Protein AF-A0A956A9Q9-F1 (afdb_monomer_lite)

Foldseek 3Di:
DDPVLLLLLLLLLLQLLPPVLDQDDVSVVLSCLSCVLSVNNVCVVVSSVSNPPDLVVSLVVNVVPDDLLRSLLSSLCSRCVVLDQPPVSVSSSVSSCVSNVHDPVSSVVSNVVSSVD

Radius of gyration: 12.85 Å; chains: 1; bounding box: 35×31×28 Å

Structure (mmCIF, N/CA/C/O backbone):
data_AF-A0A956A9Q9-F1
#
_entry.id   AF-A0A956A9Q9-F1
#
loop_
_atom_site.group_PDB
_atom_site.id
_atom_site.type_symbol
_atom_site.label_atom_id
_atom_site.label_alt_id
_atom_site.label_comp_id
_atom_site.label_asym_id
_atom_site.label_entity_id
_atom_site.label_seq_id
_atom_site.pdbx_PDB_ins_code
_atom_site.Cartn_x
_atom_site.Cartn_y
_atom_site.Cartn_z
_atom_site.occupancy
_atom_site.B_iso_or_equiv
_atom_site.auth_seq_id
_atom_site.auth_comp_id
_atom_site.auth_asym_id
_atom_site.auth_atom_id
_atom_site.pdbx_PDB_model_num
ATOM 1 N N . MET A 1 1 ? -1.049 9.512 -11.585 1.00 79.94 1 MET A N 1
ATOM 2 C CA . MET A 1 1 ? -0.209 9.590 -10.380 1.00 79.94 1 MET A CA 1
ATOM 3 C C . MET A 1 1 ? 1.173 10.155 -10.712 1.00 79.94 1 MET A C 1
ATOM 5 O O . MET A 1 1 ? 1.836 9.648 -11.618 1.00 79.94 1 MET A O 1
ATOM 9 N N . ARG A 1 2 ? 1.573 11.230 -10.027 1.00 88.44 2 ARG A N 1
ATOM 10 C CA . ARG A 1 2 ? 2.895 11.881 -10.047 1.00 88.44 2 ARG A CA 1
ATOM 11 C C . ARG A 1 2 ? 3.925 11.030 -9.296 1.00 88.44 2 ARG A C 1
ATOM 13 O O . ARG A 1 2 ? 3.561 10.174 -8.499 1.00 88.44 2 ARG A O 1
ATOM 20 N N . ASP A 1 3 ? 5.214 11.270 -9.520 1.00 88.25 3 ASP A N 1
ATOM 21 C CA . ASP A 1 3 ? 6.274 10.481 -8.870 1.00 88.25 3 ASP A CA 1
ATOM 22 C C . ASP A 1 3 ? 6.322 10.652 -7.344 1.00 88.25 3 ASP A C 1
ATOM 24 O O . ASP A 1 3 ? 6.634 9.694 -6.643 1.00 88.25 3 ASP A O 1
ATOM 28 N N . GLU A 1 4 ? 5.972 11.831 -6.827 1.00 89.25 4 GLU A N 1
ATOM 29 C CA . GLU A 1 4 ? 5.836 12.083 -5.383 1.00 89.25 4 GLU A CA 1
ATOM 30 C C . GLU A 1 4 ? 4.710 11.233 -4.776 1.00 89.25 4 GLU A C 1
ATOM 32 O O . GLU A 1 4 ? 4.929 10.522 -3.800 1.00 89.25 4 GLU A O 1
ATOM 37 N N . GLU A 1 5 ? 3.541 11.200 -5.421 1.00 89.44 5 GLU A N 1
ATOM 38 C CA . GLU A 1 5 ? 2.395 10.380 -5.000 1.00 89.44 5 GLU A CA 1
ATOM 39 C C . GLU A 1 5 ? 2.730 8.884 -5.018 1.00 89.44 5 GLU A C 1
ATOM 41 O O . GLU A 1 5 ? 2.412 8.168 -4.074 1.00 89.44 5 GLU A O 1
ATOM 46 N N . LYS A 1 6 ? 3.445 8.411 -6.049 1.00 91.44 6 LYS A N 1
ATOM 47 C CA . LYS A 1 6 ? 3.918 7.019 -6.116 1.00 91.44 6 LYS A CA 1
ATOM 48 C C . LYS A 1 6 ? 4.847 6.684 -4.952 1.00 91.44 6 LYS A C 1
ATOM 50 O O . LYS A 1 6 ? 4.758 5.594 -4.394 1.00 91.44 6 LYS A O 1
ATOM 55 N N . VAL A 1 7 ? 5.751 7.600 -4.592 1.00 92.12 7 VAL A N 1
ATOM 56 C CA . VAL A 1 7 ? 6.654 7.421 -3.447 1.00 92.12 7 VAL A CA 1
ATOM 57 C C . VAL A 1 7 ? 5.849 7.317 -2.157 1.00 92.12 7 VAL A C 1
ATOM 59 O O . VAL A 1 7 ? 6.069 6.379 -1.393 1.00 92.12 7 VAL A O 1
ATOM 62 N N . LEU A 1 8 ? 4.904 8.230 -1.931 1.00 91.12 8 LEU A N 1
ATOM 63 C CA . LEU A 1 8 ? 4.055 8.214 -0.742 1.00 91.12 8 LEU A CA 1
ATOM 64 C C . LEU A 1 8 ? 3.219 6.933 -0.663 1.00 91.12 8 LEU A C 1
ATOM 66 O O . LEU A 1 8 ? 3.189 6.297 0.386 1.00 91.12 8 LEU A O 1
ATOM 70 N N . LEU A 1 9 ? 2.624 6.499 -1.775 1.00 90.50 9 LEU A N 1
ATOM 71 C CA . LEU A 1 9 ? 1.871 5.248 -1.840 1.00 90.50 9 LEU A CA 1
ATOM 72 C C . LEU A 1 9 ? 2.754 4.037 -1.518 1.00 90.50 9 LEU A C 1
ATOM 74 O O . LEU A 1 9 ? 2.381 3.202 -0.701 1.00 90.50 9 LEU A O 1
ATOM 78 N N . CYS A 1 10 ? 3.957 3.956 -2.096 1.00 91.88 10 CYS A N 1
ATOM 79 C CA . CYS A 1 10 ? 4.891 2.867 -1.800 1.00 91.88 10 CYS A CA 1
ATOM 80 C C . CYS A 1 10 ? 5.268 2.834 -0.314 1.00 91.88 10 CYS A C 1
ATOM 82 O O . CYS A 1 10 ? 5.315 1.763 0.286 1.00 91.88 10 CYS A O 1
ATOM 84 N N . LYS A 1 11 ? 5.512 4.000 0.296 1.00 91.50 11 LYS A N 1
ATOM 85 C CA . LYS A 1 11 ? 5.774 4.107 1.736 1.00 91.50 11 LYS A CA 1
ATOM 86 C C . LYS A 1 11 ? 4.570 3.664 2.573 1.00 91.50 11 LYS A C 1
ATOM 88 O O . LYS A 1 11 ? 4.761 2.981 3.577 1.00 91.50 11 LYS A O 1
ATOM 93 N N . LEU A 1 12 ? 3.354 4.035 2.163 1.00 89.19 12 LEU A N 1
ATOM 94 C CA . LEU A 1 12 ? 2.119 3.641 2.840 1.00 89.19 12 LEU A CA 1
ATOM 95 C C . LEU A 1 12 ? 1.938 2.123 2.810 1.00 89.19 12 LEU A C 1
ATOM 97 O O . LEU A 1 12 ? 1.717 1.514 3.852 1.00 89.19 12 LEU A O 1
ATOM 101 N N . VAL A 1 13 ? 2.112 1.512 1.637 1.00 88.56 13 VAL A N 1
ATOM 102 C CA . VAL A 1 13 ? 2.039 0.058 1.468 1.00 88.56 13 VAL A CA 1
ATOM 103 C C . VAL A 1 13 ? 3.105 -0.635 2.312 1.00 88.56 13 VAL A C 1
ATOM 105 O O . VAL A 1 13 ? 2.776 -1.529 3.077 1.00 88.56 13 VAL A O 1
ATOM 108 N N . ILE A 1 14 ? 4.363 -0.185 2.262 1.00 89.50 14 ILE A N 1
ATOM 109 C CA . ILE A 1 14 ? 5.448 -0.706 3.114 1.00 89.50 14 ILE A CA 1
ATOM 110 C C . ILE A 1 14 ? 5.051 -0.681 4.593 1.00 89.50 14 ILE A C 1
ATOM 112 O O . ILE A 1 14 ? 5.319 -1.637 5.317 1.00 89.50 14 ILE A O 1
ATOM 116 N N . LYS A 1 15 ? 4.388 0.387 5.040 1.00 87.81 15 LYS A N 1
ATOM 117 C CA . LYS A 1 15 ? 3.944 0.535 6.425 1.00 87.81 15 LYS A CA 1
ATOM 118 C C . LYS A 1 15 ? 2.756 -0.368 6.775 1.00 87.81 15 LYS A C 1
ATOM 120 O O . LYS A 1 15 ? 2.747 -0.931 7.862 1.00 87.81 15 LYS A O 1
ATOM 125 N N . ALA A 1 16 ? 1.796 -0.531 5.865 1.00 83.75 16 ALA A N 1
ATOM 126 C CA . ALA A 1 16 ? 0.665 -1.449 6.029 1.00 83.75 16 ALA A CA 1
ATOM 127 C C . ALA A 1 16 ? 1.115 -2.922 6.041 1.00 83.75 16 ALA A C 1
ATOM 129 O O . ALA A 1 16 ? 0.553 -3.752 6.758 1.00 83.75 16 ALA A O 1
ATOM 130 N N . VAL A 1 17 ? 2.164 -3.236 5.274 1.00 82.69 17 VAL A N 1
ATOM 131 C CA . VAL A 1 17 ? 2.757 -4.572 5.208 1.00 82.69 17 VAL A CA 1
ATOM 132 C C . VAL A 1 17 ? 3.567 -4.888 6.459 1.00 82.69 17 VAL A C 1
ATOM 134 O O . VAL A 1 17 ? 3.407 -5.961 7.032 1.00 82.69 17 VAL A O 1
ATOM 137 N N . ALA A 1 18 ? 4.389 -3.949 6.919 1.00 83.25 18 ALA A N 1
ATOM 138 C CA . ALA A 1 18 ? 5.289 -4.140 8.048 1.00 83.25 18 ALA A CA 1
ATOM 139 C C . ALA A 1 18 ? 4.589 -3.996 9.411 1.00 83.25 18 ALA A C 1
ATOM 141 O O . ALA A 1 18 ? 4.953 -3.132 10.216 1.00 83.25 18 ALA A O 1
ATOM 142 N N . ALA A 1 19 ? 3.602 -4.850 9.691 1.00 67.06 19 ALA A N 1
ATOM 143 C CA . ALA A 1 19 ? 2.841 -4.826 10.944 1.00 67.06 19 ALA A CA 1
ATOM 144 C C . ALA A 1 19 ? 3.748 -4.902 12.194 1.00 67.06 19 ALA A C 1
ATOM 146 O O . ALA A 1 19 ? 3.469 -4.256 13.204 1.00 67.06 19 ALA A O 1
ATOM 147 N N . ASP A 1 20 ? 4.878 -5.610 12.087 1.00 70.00 20 ASP A N 1
ATOM 148 C CA . ASP A 1 20 ? 5.868 -5.788 13.156 1.00 70.00 20 ASP A CA 1
ATOM 149 C C . ASP A 1 20 ? 7.132 -4.918 12.982 1.00 70.00 20 ASP A C 1
ATOM 151 O O . ASP A 1 20 ? 8.151 -5.167 13.621 1.00 70.00 20 ASP A O 1
ATOM 155 N N . HIS A 1 21 ? 7.084 -3.872 12.146 1.00 70.31 21 HIS A N 1
ATOM 156 C CA . HIS A 1 21 ? 8.232 -3.017 11.770 1.00 70.31 21 HIS A CA 1
ATOM 157 C C . HIS A 1 21 ? 9.367 -3.747 11.030 1.00 70.31 21 HIS A C 1
ATOM 159 O O . HIS A 1 21 ? 10.423 -3.166 10.763 1.00 70.31 21 HIS A O 1
ATOM 165 N N . GLU A 1 22 ? 9.142 -4.999 10.651 1.00 75.94 22 GLU A N 1
ATOM 166 C CA . GLU A 1 22 ? 10.023 -5.791 9.807 1.00 75.94 22 GLU A CA 1
ATOM 167 C C . GLU A 1 22 ? 9.253 -6.258 8.572 1.00 75.94 22 GLU A C 1
ATOM 169 O O . GLU A 1 22 ? 8.043 -6.447 8.627 1.00 75.94 22 GLU A O 1
ATOM 174 N N . ILE A 1 23 ? 9.967 -6.405 7.455 1.00 80.00 23 ILE A N 1
ATOM 175 C CA . ILE A 1 23 ? 9.436 -6.947 6.200 1.00 80.00 23 ILE A CA 1
ATOM 176 C C . ILE A 1 23 ? 10.206 -8.223 5.912 1.00 80.00 23 ILE A C 1
ATOM 178 O O . ILE A 1 23 ? 11.427 -8.174 5.716 1.00 80.00 23 ILE A O 1
ATOM 182 N N . GLN A 1 24 ? 9.515 -9.361 5.890 1.00 80.44 24 GLN A N 1
ATOM 183 C CA . GLN A 1 24 ? 10.152 -10.659 5.684 1.00 80.44 24 GLN A CA 1
ATOM 184 C C . GLN A 1 24 ? 9.380 -11.559 4.718 1.00 80.44 24 GLN A C 1
ATOM 186 O O . GLN A 1 24 ? 8.158 -11.527 4.624 1.00 80.44 24 GLN A O 1
ATOM 191 N N . GLY A 1 25 ? 10.121 -12.420 4.014 1.00 82.06 25 GLY A N 1
ATOM 192 C CA . GLY A 1 25 ? 9.543 -13.432 3.132 1.00 82.06 25 GLY A CA 1
ATOM 193 C C . GLY A 1 25 ? 8.577 -12.830 2.111 1.00 82.06 25 GLY A C 1
ATOM 194 O O . GLY A 1 25 ? 8.957 -11.984 1.311 1.00 82.06 25 GLY A O 1
ATOM 195 N N . GLU A 1 26 ? 7.324 -13.261 2.173 1.00 77.00 26 GLU A N 1
ATOM 196 C CA . GLU A 1 26 ? 6.270 -12.914 1.214 1.00 77.00 26 GLU A CA 1
ATOM 197 C C . GLU A 1 26 ? 5.861 -11.428 1.268 1.00 77.00 26 GLU A C 1
ATOM 199 O O . GLU A 1 26 ? 5.430 -10.867 0.264 1.00 77.00 26 GLU A O 1
ATOM 204 N N . GLU A 1 27 ? 6.059 -10.758 2.407 1.00 82.19 27 GLU A N 1
ATOM 205 C CA . GLU A 1 27 ? 5.876 -9.307 2.543 1.00 82.19 27 GLU A CA 1
ATOM 206 C C . GLU A 1 27 ? 6.866 -8.537 1.664 1.00 82.19 27 GLU A C 1
ATOM 208 O O . GLU A 1 27 ? 6.523 -7.524 1.052 1.00 82.19 27 GLU A O 1
ATOM 213 N N . ALA A 1 28 ? 8.102 -9.040 1.575 1.00 86.81 28 ALA A N 1
ATOM 214 C CA . ALA A 1 28 ? 9.134 -8.449 0.737 1.00 86.81 28 ALA A CA 1
ATOM 215 C C . ALA A 1 28 ? 8.783 -8.599 -0.745 1.00 86.81 28 ALA A C 1
ATOM 217 O O . ALA A 1 28 ? 8.941 -7.641 -1.496 1.00 86.81 28 ALA A O 1
ATOM 218 N N . ASP A 1 29 ? 8.257 -9.763 -1.139 1.00 85.12 29 ASP A N 1
ATOM 219 C CA . ASP A 1 29 ? 7.825 -10.015 -2.514 1.00 85.12 29 ASP A CA 1
ATOM 220 C C . ASP A 1 29 ? 6.708 -9.054 -2.928 1.00 85.12 29 ASP A C 1
ATOM 222 O O . ASP A 1 29 ? 6.717 -8.533 -4.042 1.00 85.12 29 ASP A O 1
ATOM 226 N N . LEU A 1 30 ? 5.757 -8.784 -2.034 1.00 83.19 30 LEU A N 1
ATOM 227 C CA . LEU A 1 30 ? 4.652 -7.879 -2.325 1.00 83.19 30 LEU A CA 1
ATOM 228 C C . LEU A 1 30 ? 5.107 -6.423 -2.420 1.00 83.19 30 LEU A C 1
ATOM 230 O O . LEU A 1 30 ? 4.736 -5.724 -3.364 1.00 83.19 30 LEU A O 1
ATOM 234 N N . VAL A 1 31 ? 5.973 -5.983 -1.504 1.00 88.81 31 VAL A N 1
ATOM 235 C CA . VAL A 1 31 ? 6.629 -4.675 -1.618 1.00 88.81 31 VAL A CA 1
ATOM 236 C C . VAL A 1 31 ? 7.383 -4.580 -2.943 1.00 88.81 31 VAL A C 1
ATOM 238 O O . VAL A 1 31 ? 7.248 -3.586 -3.650 1.00 88.81 31 VAL A O 1
ATOM 241 N N . ASP A 1 32 ? 8.115 -5.621 -3.335 1.00 89.56 32 ASP A N 1
ATOM 242 C CA . ASP A 1 32 ? 8.871 -5.632 -4.586 1.00 89.56 32 ASP A CA 1
ATOM 243 C C . ASP A 1 32 ? 7.970 -5.545 -5.823 1.00 89.56 32 ASP A C 1
ATOM 245 O O . ASP A 1 32 ? 8.302 -4.814 -6.760 1.00 89.56 32 ASP A O 1
ATOM 249 N N . ARG A 1 33 ? 6.797 -6.189 -5.816 1.00 87.25 33 ARG A N 1
ATOM 250 C CA . ARG A 1 33 ? 5.793 -6.039 -6.885 1.00 87.25 33 ARG A CA 1
ATOM 251 C C . ARG A 1 33 ? 5.263 -4.614 -6.980 1.00 87.25 33 ARG A C 1
ATOM 253 O O . ARG A 1 33 ? 5.239 -4.053 -8.074 1.00 87.25 33 ARG A O 1
ATOM 260 N N . VAL A 1 34 ? 4.912 -4.003 -5.851 1.00 89.31 34 VAL A N 1
ATOM 261 C CA . VAL A 1 34 ? 4.386 -2.630 -5.810 1.00 89.31 34 VAL A CA 1
ATOM 262 C C . VAL A 1 34 ? 5.441 -1.628 -6.275 1.00 89.31 34 VAL A C 1
ATOM 264 O O . VAL A 1 34 ? 5.172 -0.765 -7.113 1.00 89.31 34 VAL A O 1
ATOM 267 N N . LEU A 1 35 ? 6.680 -1.778 -5.802 1.00 91.94 35 LEU A N 1
ATOM 268 C CA . LEU A 1 35 ? 7.800 -0.956 -6.249 1.00 91.94 35 LEU A CA 1
ATOM 269 C C . LEU A 1 35 ? 8.067 -1.132 -7.745 1.00 91.94 35 LEU A C 1
ATOM 271 O O . LEU A 1 35 ? 8.324 -0.146 -8.434 1.00 91.94 35 LEU A O 1
ATOM 275 N N . LEU A 1 36 ? 8.001 -2.358 -8.265 1.00 91.50 36 LEU A N 1
ATOM 276 C CA . LEU A 1 36 ? 8.175 -2.624 -9.690 1.00 91.50 36 LEU A CA 1
ATOM 277 C C . LEU A 1 36 ? 7.058 -1.981 -10.521 1.00 91.50 36 LEU A C 1
ATOM 279 O O . LEU A 1 36 ? 7.361 -1.313 -11.510 1.00 91.50 36 LEU A O 1
ATOM 283 N N . HIS A 1 37 ? 5.800 -2.120 -10.094 1.00 90.25 37 HIS A N 1
ATOM 284 C CA . HIS A 1 37 ? 4.628 -1.546 -10.760 1.00 90.25 37 HIS A CA 1
ATOM 285 C C . HIS A 1 37 ? 4.764 -0.026 -10.938 1.00 90.25 37 HIS A C 1
ATOM 287 O O . HIS A 1 37 ? 4.504 0.509 -12.016 1.00 90.25 37 HIS A O 1
ATOM 293 N N . TYR A 1 38 ? 5.256 0.675 -9.913 1.00 90.56 38 TYR A N 1
ATOM 294 C CA . TYR A 1 38 ? 5.443 2.127 -9.960 1.00 90.56 38 TYR A CA 1
ATOM 295 C C . TYR A 1 38 ? 6.805 2.594 -10.491 1.00 90.56 38 TYR A C 1
ATOM 297 O O . TYR A 1 38 ? 7.049 3.804 -10.545 1.00 90.56 38 TYR A O 1
ATOM 305 N N . GLY A 1 39 ? 7.692 1.680 -10.898 1.00 92.12 39 GLY A N 1
ATOM 306 C CA . GLY A 1 39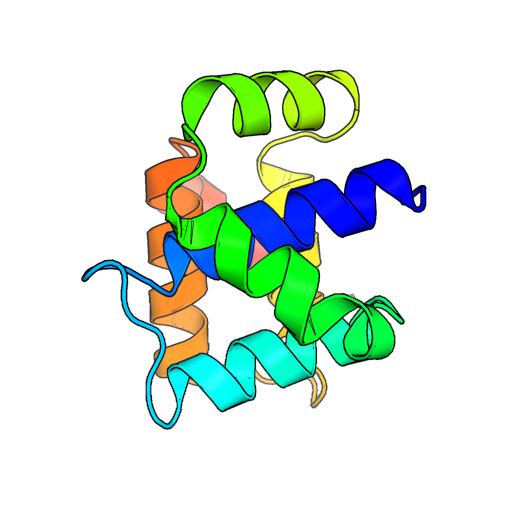 ? 9.040 2.020 -11.365 1.00 92.12 39 GLY A CA 1
ATOM 307 C C . GLY A 1 39 ? 9.961 2.549 -10.256 1.00 92.12 39 GLY A C 1
ATOM 308 O O . GLY A 1 39 ? 10.864 3.337 -10.521 1.00 92.12 39 GLY A O 1
ATOM 309 N N . MET A 1 40 ? 9.727 2.132 -9.011 1.00 93.75 40 MET A N 1
ATOM 310 C CA . MET A 1 40 ? 10.444 2.547 -7.799 1.00 93.75 40 MET A CA 1
ATOM 311 C C . MET A 1 40 ? 11.401 1.474 -7.258 1.00 93.75 40 MET A C 1
ATOM 313 O O . MET A 1 40 ? 11.953 1.639 -6.170 1.00 93.75 40 MET A O 1
ATOM 317 N N . ALA A 1 41 ? 11.645 0.394 -8.008 1.00 92.06 41 ALA A N 1
ATOM 318 C CA . ALA A 1 41 ? 12.540 -0.695 -7.603 1.00 92.06 41 ALA A CA 1
ATOM 319 C C . ALA A 1 41 ? 13.955 -0.205 -7.226 1.00 92.06 41 ALA A C 1
ATOM 321 O O . ALA A 1 41 ? 14.521 -0.648 -6.227 1.00 92.06 41 ALA A O 1
ATOM 322 N N . ASP A 1 42 ? 14.492 0.788 -7.943 1.00 92.94 42 ASP A N 1
ATOM 323 C CA . ASP A 1 42 ? 15.811 1.374 -7.651 1.00 92.94 42 ASP A CA 1
ATOM 324 C C . ASP A 1 42 ? 15.861 2.109 -6.298 1.00 92.94 42 ASP A C 1
ATOM 326 O O . ASP A 1 42 ? 16.929 2.277 -5.708 1.00 92.94 42 ASP A O 1
ATOM 330 N N . LYS A 1 43 ? 14.701 2.525 -5.773 1.00 91.62 43 LYS A N 1
ATOM 331 C CA . LYS A 1 43 ? 14.560 3.217 -4.483 1.00 91.62 43 LYS A CA 1
ATOM 332 C C . LYS A 1 43 ? 14.227 2.278 -3.327 1.00 91.62 43 LYS A C 1
ATOM 334 O O . LYS A 1 43 ? 14.031 2.745 -2.208 1.00 91.62 43 LYS A O 1
ATOM 339 N N . ARG A 1 44 ? 14.199 0.960 -3.547 1.00 91.75 44 ARG A N 1
ATOM 340 C CA . ARG A 1 44 ? 13.790 -0.038 -2.544 1.00 91.75 44 ARG A CA 1
ATOM 341 C C . ARG A 1 44 ? 14.430 0.172 -1.173 1.00 91.75 44 ARG A C 1
ATOM 343 O O . ARG A 1 44 ? 13.730 0.261 -0.174 1.00 91.75 44 ARG A O 1
ATOM 350 N N . LEU A 1 45 ? 15.760 0.280 -1.108 1.00 89.06 45 LEU A N 1
ATOM 351 C CA . LEU A 1 45 ? 16.478 0.434 0.167 1.00 89.06 45 LEU A CA 1
ATOM 352 C C . LEU A 1 45 ? 16.183 1.760 0.877 1.00 89.06 45 LEU A C 1
ATOM 354 O O . LEU A 1 45 ? 16.330 1.845 2.095 1.00 89.06 45 LEU A O 1
ATOM 358 N N . GLU A 1 46 ? 15.835 2.804 0.129 1.00 90.88 46 GLU A N 1
ATOM 359 C CA . GLU A 1 46 ? 15.426 4.090 0.688 1.00 90.88 46 GLU A CA 1
ATOM 360 C C . GLU A 1 46 ? 14.005 3.997 1.245 1.00 90.88 46 GLU A C 1
ATOM 362 O O . GLU A 1 46 ? 13.772 4.379 2.388 1.00 90.88 46 GLU A O 1
ATOM 367 N N . LEU A 1 47 ? 13.086 3.411 0.477 1.00 90.38 47 LEU A N 1
ATOM 368 C CA . LEU A 1 47 ? 11.683 3.269 0.851 1.00 90.38 47 LEU A CA 1
ATOM 369 C C . LEU A 1 47 ? 11.493 2.300 2.021 1.00 90.38 47 LEU A C 1
ATOM 371 O O . LEU A 1 47 ? 10.727 2.592 2.923 1.00 90.38 47 LEU A O 1
ATOM 375 N N . LEU A 1 48 ? 12.258 1.211 2.112 1.00 88.56 48 LEU A N 1
ATOM 376 C CA . LEU A 1 48 ? 12.184 0.310 3.271 1.00 88.56 48 LEU A CA 1
ATOM 377 C C . LEU A 1 48 ? 12.561 0.991 4.597 1.00 88.56 48 LEU A C 1
ATOM 379 O O . LEU A 1 48 ? 12.121 0.559 5.659 1.00 88.56 48 LEU A O 1
ATOM 383 N N . LYS A 1 49 ? 13.344 2.077 4.567 1.00 87.06 49 LYS A N 1
ATOM 384 C CA . LYS A 1 49 ? 13.650 2.845 5.786 1.00 87.06 49 LYS A CA 1
ATOM 385 C C . LYS A 1 49 ? 12.444 3.630 6.295 1.00 87.06 49 LYS A C 1
ATOM 387 O O . LYS A 1 49 ? 12.422 3.955 7.480 1.00 87.06 49 LYS A O 1
ATOM 392 N N . SER A 1 50 ? 11.449 3.891 5.443 1.00 84.88 50 SER A N 1
ATOM 393 C CA . SER A 1 50 ? 10.231 4.606 5.827 1.00 84.88 50 SER A CA 1
ATOM 394 C C . SER A 1 50 ? 9.283 3.771 6.677 1.00 84.88 50 SER A C 1
ATOM 396 O O . SER A 1 50 ? 8.243 4.274 7.084 1.00 84.88 50 SER A O 1
ATOM 398 N N . VAL A 1 51 ? 9.605 2.506 6.963 1.00 83.50 51 VAL A N 1
ATOM 399 C CA . VAL A 1 51 ? 8.775 1.648 7.820 1.00 83.50 51 VAL A CA 1
ATOM 400 C C . VAL A 1 51 ? 8.490 2.302 9.182 1.00 83.50 51 VAL A C 1
ATOM 402 O O . VAL A 1 51 ? 7.392 2.194 9.733 1.00 83.50 51 VAL A O 1
ATOM 405 N N . ASN A 1 52 ? 9.461 3.082 9.670 1.00 81.62 52 ASN A N 1
ATOM 406 C CA . ASN A 1 52 ? 9.399 3.821 10.928 1.00 81.62 52 ASN A CA 1
ATOM 407 C C . ASN A 1 52 ? 8.906 5.272 10.772 1.00 81.62 52 ASN A C 1
ATOM 409 O O . ASN A 1 52 ? 8.801 5.971 11.779 1.00 81.62 52 ASN A O 1
ATOM 413 N N . ASP A 1 53 ? 8.617 5.741 9.552 1.00 84.75 53 ASP A N 1
ATOM 414 C CA . ASP A 1 53 ? 8.065 7.084 9.342 1.00 84.75 53 ASP A CA 1
ATOM 415 C C . ASP A 1 53 ? 6.685 7.174 10.032 1.00 84.75 53 ASP A C 1
ATOM 417 O O . ASP A 1 53 ? 5.943 6.181 10.062 1.00 84.75 53 ASP A O 1
ATOM 421 N N . PRO A 1 54 ? 6.318 8.330 10.614 1.00 84.25 54 PRO A N 1
ATOM 422 C CA . PRO A 1 54 ? 4.989 8.529 11.184 1.00 84.25 54 PRO A CA 1
ATOM 423 C C . PRO A 1 54 ? 3.916 8.413 10.092 1.00 84.25 54 PRO A C 1
ATOM 425 O O . PRO A 1 54 ? 4.102 8.894 8.974 1.00 84.25 54 PRO A O 1
ATOM 428 N N . LEU A 1 55 ? 2.796 7.765 10.421 1.00 84.25 55 LEU A N 1
ATOM 429 C CA . LEU A 1 55 ? 1.730 7.466 9.463 1.00 84.25 55 LEU A CA 1
ATOM 430 C C . LEU A 1 55 ? 0.907 8.715 9.123 1.00 84.25 55 LEU A C 1
ATOM 432 O O . LEU A 1 55 ? 0.588 8.958 7.964 1.00 84.25 55 LEU A O 1
ATOM 436 N N . GLU A 1 56 ? 0.586 9.525 10.127 1.00 85.88 56 GLU A N 1
ATOM 437 C CA . GLU A 1 56 ? -0.337 10.651 10.007 1.00 85.88 56 GLU A CA 1
ATOM 438 C C . GLU A 1 56 ? 0.145 11.723 9.017 1.00 85.88 56 GLU A C 1
ATOM 440 O O . GLU A 1 56 ? -0.660 12.158 8.194 1.00 85.88 56 GLU A O 1
ATOM 445 N N . PRO A 1 57 ? 1.432 12.136 9.009 1.00 88.00 57 PRO A N 1
ATOM 446 C CA . PRO A 1 57 ? 1.927 13.082 8.009 1.00 88.00 57 PRO A CA 1
ATOM 447 C C . PRO A 1 57 ? 1.883 12.515 6.590 1.00 88.00 57 PRO A C 1
ATOM 449 O O . PRO A 1 57 ? 1.626 13.251 5.645 1.00 88.00 57 PRO A O 1
ATOM 452 N N . LEU A 1 58 ? 2.105 11.207 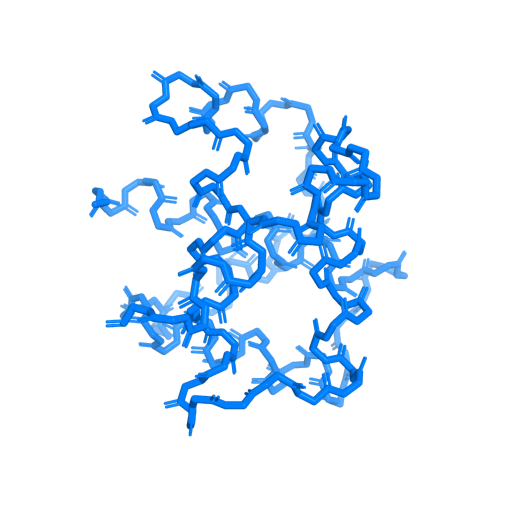6.449 1.00 86.31 58 LEU A N 1
ATOM 453 C CA . LEU A 1 58 ? 2.111 10.538 5.157 1.00 86.31 58 LEU A CA 1
ATOM 454 C C . LEU A 1 58 ? 0.707 10.472 4.548 1.00 86.31 58 LEU A C 1
ATOM 456 O O . LEU A 1 58 ? 0.529 10.763 3.367 1.00 86.31 58 LEU A O 1
ATOM 460 N N . LEU A 1 59 ? -0.290 10.140 5.372 1.00 85.62 59 LEU A N 1
ATOM 461 C CA . LEU A 1 59 ? -1.696 10.168 4.975 1.00 85.62 59 LEU A CA 1
ATOM 462 C C . LEU A 1 59 ? -2.164 11.583 4.650 1.00 85.62 59 LEU A C 1
ATOM 464 O O . LEU A 1 59 ? -2.867 11.768 3.664 1.00 85.62 59 LEU A O 1
ATOM 468 N N . ALA A 1 60 ? -1.754 12.577 5.442 1.00 87.44 60 ALA A N 1
ATOM 469 C CA . ALA A 1 60 ? -2.104 13.967 5.180 1.00 87.44 60 ALA A CA 1
ATOM 470 C C . ALA A 1 60 ? -1.591 14.432 3.808 1.00 87.44 60 ALA A C 1
ATOM 472 O O . ALA A 1 60 ? -2.350 15.039 3.062 1.00 87.44 60 ALA A O 1
ATOM 473 N N . GLU A 1 61 ? -0.346 14.100 3.454 1.00 89.62 61 GLU A N 1
ATOM 474 C CA . GLU A 1 61 ? 0.255 14.474 2.167 1.00 89.62 61 GLU A CA 1
ATOM 475 C C . GLU A 1 61 ? -0.418 13.763 0.980 1.00 89.62 61 GLU A C 1
ATOM 477 O O . GLU A 1 61 ? -0.705 14.381 -0.045 1.00 89.62 61 GLU A O 1
ATOM 482 N N . LEU A 1 62 ? -0.743 12.473 1.123 1.00 87.00 62 LEU A N 1
ATOM 483 C CA . LEU A 1 62 ? -1.510 11.733 0.115 1.00 87.00 62 LEU A CA 1
ATOM 484 C C . LEU A 1 62 ? -2.921 12.304 -0.065 1.00 87.00 62 LEU A C 1
ATOM 486 O O . LEU A 1 62 ? -3.346 12.516 -1.202 1.00 87.00 62 LEU A O 1
ATOM 490 N N . ALA A 1 63 ? -3.606 12.626 1.034 1.00 86.06 63 ALA A N 1
ATOM 491 C CA . ALA A 1 63 ? -4.969 13.155 1.037 1.00 86.06 63 ALA A CA 1
ATOM 492 C C . ALA A 1 63 ? -5.106 14.529 0.355 1.00 86.06 63 ALA A C 1
ATOM 494 O O . ALA A 1 63 ? -6.208 14.917 -0.030 1.00 86.06 63 ALA A O 1
ATOM 495 N N . GLU A 1 64 ? -4.009 15.271 0.154 1.00 89.19 64 GLU A N 1
ATOM 496 C CA . GLU A 1 64 ? -4.027 16.510 -0.639 1.00 89.19 64 GLU A CA 1
ATOM 497 C C . GLU A 1 64 ? -4.289 16.261 -2.131 1.00 89.19 64 GLU A C 1
ATOM 499 O O . GLU A 1 64 ? -4.664 17.185 -2.859 1.00 89.19 64 GLU A O 1
ATOM 504 N N . SER A 1 65 ? -4.063 15.035 -2.609 1.00 87.62 65 SER A N 1
ATOM 505 C CA . SER A 1 65 ? -4.061 14.723 -4.041 1.00 87.62 65 SER A CA 1
ATOM 506 C C . SER A 1 65 ? -4.776 13.438 -4.433 1.00 87.62 65 SER A C 1
ATOM 508 O O . SER A 1 65 ? -5.091 13.281 -5.611 1.00 87.62 65 SER A O 1
ATOM 510 N N . GLN A 1 66 ? -5.027 12.534 -3.490 1.00 89.19 66 GLN A N 1
ATOM 511 C CA . GLN A 1 66 ? -5.677 11.248 -3.709 1.00 89.19 66 GLN A CA 1
ATOM 512 C C . GLN A 1 66 ? -6.739 11.026 -2.631 1.00 89.19 66 GLN A C 1
ATOM 514 O O . GLN A 1 66 ? -6.507 11.279 -1.449 1.00 89.19 66 GLN A O 1
ATOM 519 N N . SER A 1 67 ? -7.902 10.544 -3.046 1.00 90.94 67 SER A N 1
ATOM 520 C CA . SER A 1 67 ? -8.933 10.031 -2.145 1.00 90.94 67 SER A CA 1
ATOM 521 C C . SER A 1 67 ? -8.519 8.678 -1.540 1.00 90.94 67 SER A C 1
ATOM 523 O O . SER A 1 67 ? -7.714 7.960 -2.143 1.00 90.94 67 SER A O 1
ATOM 525 N N . PRO A 1 68 ? -9.045 8.298 -0.360 1.00 89.75 68 PRO A N 1
ATOM 526 C CA . PRO A 1 68 ? -8.852 6.962 0.208 1.00 89.75 68 PRO A CA 1
ATOM 527 C C . PRO A 1 68 ? -9.151 5.831 -0.789 1.00 89.75 68 PRO A C 1
ATOM 529 O O . PRO A 1 68 ? -8.385 4.872 -0.888 1.00 89.75 68 PRO A O 1
ATOM 532 N N . GLU A 1 69 ? -10.214 5.976 -1.579 1.00 92.06 69 GLU A N 1
ATOM 533 C CA . GLU A 1 69 ? -10.620 5.032 -2.620 1.00 92.06 69 GLU A CA 1
ATOM 534 C C . GLU A 1 69 ? -9.558 4.905 -3.717 1.00 92.06 69 GLU A C 1
ATOM 536 O O . GLU A 1 69 ? -9.180 3.794 -4.090 1.00 92.06 69 GLU A O 1
ATOM 541 N N . GLU A 1 70 ? -9.009 6.026 -4.194 1.00 91.12 70 GLU A N 1
ATOM 542 C CA . GLU A 1 70 ? -7.924 6.021 -5.184 1.00 91.12 70 GLU A CA 1
ATOM 543 C C . GLU A 1 70 ? -6.651 5.359 -4.643 1.00 91.12 70 GLU A C 1
ATOM 545 O O . GLU A 1 70 ? -5.957 4.669 -5.389 1.00 91.12 70 GLU A O 1
ATOM 550 N N . ILE A 1 71 ? -6.351 5.529 -3.353 1.00 90.19 71 ILE A N 1
ATOM 551 C CA . ILE A 1 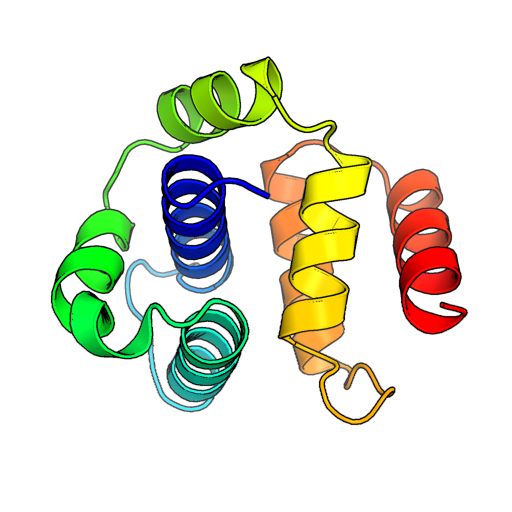71 ? -5.186 4.917 -2.700 1.00 90.19 71 ILE A CA 1
ATOM 552 C C . ILE A 1 71 ? -5.325 3.392 -2.664 1.00 90.19 71 ILE A C 1
ATOM 554 O O . ILE A 1 71 ? -4.395 2.684 -3.062 1.00 90.19 71 ILE A O 1
ATOM 558 N N . VAL A 1 72 ? -6.476 2.882 -2.218 1.00 91.19 72 VAL A N 1
ATOM 559 C CA . VAL A 1 72 ? -6.733 1.434 -2.146 1.00 91.19 72 VAL A CA 1
ATOM 560 C C . VAL A 1 72 ? -6.802 0.825 -3.538 1.00 91.19 72 VAL A C 1
ATOM 562 O O . VAL A 1 72 ? -6.155 -0.192 -3.775 1.00 91.19 72 VAL A O 1
ATOM 565 N N . ALA A 1 73 ? -7.499 1.462 -4.481 1.00 91.06 73 ALA A N 1
ATOM 566 C CA . ALA A 1 73 ? -7.563 0.995 -5.864 1.00 91.06 73 ALA A CA 1
ATOM 567 C C . ALA A 1 73 ? -6.169 0.929 -6.503 1.00 91.06 73 ALA A C 1
ATOM 569 O O . ALA A 1 73 ? -5.819 -0.055 -7.155 1.00 91.06 73 ALA A O 1
ATOM 570 N N . ALA A 1 74 ? -5.337 1.951 -6.287 1.00 89.69 74 ALA A N 1
ATOM 571 C CA . ALA A 1 74 ? -3.972 1.975 -6.793 1.00 89.69 74 ALA A CA 1
ATOM 572 C C . ALA A 1 74 ? -3.131 0.833 -6.199 1.00 89.69 74 ALA A C 1
ATOM 574 O O . ALA A 1 74 ? -2.447 0.125 -6.940 1.00 89.69 74 ALA A O 1
ATOM 575 N N . ALA A 1 75 ? -3.225 0.602 -4.887 1.00 88.62 75 ALA A N 1
ATOM 576 C CA . ALA A 1 75 ? -2.552 -0.518 -4.239 1.00 88.62 75 ALA A CA 1
ATOM 577 C C . ALA A 1 75 ? -3.049 -1.875 -4.766 1.00 88.62 75 ALA A C 1
ATOM 579 O O . ALA A 1 75 ? -2.224 -2.742 -5.048 1.00 88.62 75 ALA A O 1
ATOM 580 N N . ALA A 1 76 ? -4.360 -2.038 -4.965 1.00 89.50 76 ALA A N 1
ATOM 581 C CA . ALA A 1 76 ? -4.974 -3.252 -5.500 1.00 89.50 76 ALA A CA 1
ATOM 582 C C . ALA A 1 76 ? -4.448 -3.582 -6.905 1.00 89.50 76 ALA A C 1
ATOM 584 O O . ALA A 1 76 ? -3.997 -4.699 -7.149 1.00 89.50 76 ALA A O 1
ATOM 585 N N . LEU A 1 77 ? -4.394 -2.588 -7.796 1.00 87.88 77 LEU A N 1
ATOM 586 C CA . LEU A 1 77 ? -3.815 -2.728 -9.138 1.00 87.88 77 LEU A CA 1
ATOM 587 C C . LEU A 1 77 ? -2.313 -3.050 -9.112 1.00 87.88 77 LEU A C 1
ATOM 589 O O . LEU A 1 77 ? -1.795 -3.712 -10.014 1.00 87.88 77 LEU A O 1
ATOM 593 N N . ALA A 1 78 ? -1.595 -2.570 -8.095 1.00 85.44 78 ALA A N 1
ATOM 594 C CA . ALA A 1 78 ? -0.166 -2.813 -7.949 1.00 85.44 78 ALA A CA 1
ATOM 595 C C . ALA A 1 78 ? 0.157 -4.222 -7.428 1.00 85.44 78 ALA A C 1
ATOM 597 O O . ALA A 1 78 ? 1.223 -4.749 -7.750 1.00 85.44 78 ALA A O 1
ATOM 598 N N . VAL A 1 79 ? -0.733 -4.831 -6.636 1.00 83.50 79 VAL A N 1
ATOM 599 C CA . VAL A 1 79 ? -0.543 -6.193 -6.110 1.00 83.50 79 VAL A CA 1
ATOM 600 C C . VAL A 1 79 ? -1.163 -7.263 -7.011 1.00 83.50 79 VAL A C 1
ATOM 602 O O . VAL A 1 79 ? -0.518 -8.286 -7.233 1.00 83.50 79 VAL A O 1
ATOM 605 N N . GLY A 1 80 ? -2.325 -6.994 -7.615 1.00 79.25 80 GLY A N 1
ATOM 606 C CA . GLY A 1 80 ? -3.051 -7.903 -8.512 1.00 79.25 80 GLY A CA 1
ATOM 607 C C . GLY A 1 80 ? -2.594 -7.837 -9.972 1.00 79.25 80 GLY A C 1
ATOM 608 O O . GLY A 1 80 ? -3.410 -7.708 -10.881 1.00 79.25 80 GLY A O 1
ATOM 609 N N . ILE A 1 81 ? -1.279 -7.868 -10.220 1.00 68.19 81 ILE A N 1
ATOM 610 C CA . ILE A 1 81 ? -0.677 -7.677 -11.560 1.00 68.19 81 ILE A CA 1
ATOM 611 C C . ILE A 1 81 ? -1.153 -8.729 -12.587 1.00 68.19 81 ILE A C 1
ATOM 613 O O . ILE A 1 81 ? -1.114 -8.472 -13.792 1.00 68.19 81 ILE A O 1
ATOM 617 N N . ASP A 1 82 ? -1.601 -9.903 -12.143 1.00 67.56 82 ASP A N 1
ATOM 618 C CA . ASP A 1 82 ? -2.166 -10.969 -12.981 1.00 67.56 82 ASP A CA 1
ATOM 619 C C . ASP A 1 82 ? -3.700 -10.915 -13.111 1.00 67.56 82 ASP A C 1
ATOM 621 O O . ASP A 1 82 ? -4.290 -11.788 -13.749 1.00 67.56 82 ASP A O 1
ATOM 625 N N . GLY A 1 83 ? -4.336 -9.863 -12.588 1.00 67.56 83 GLY 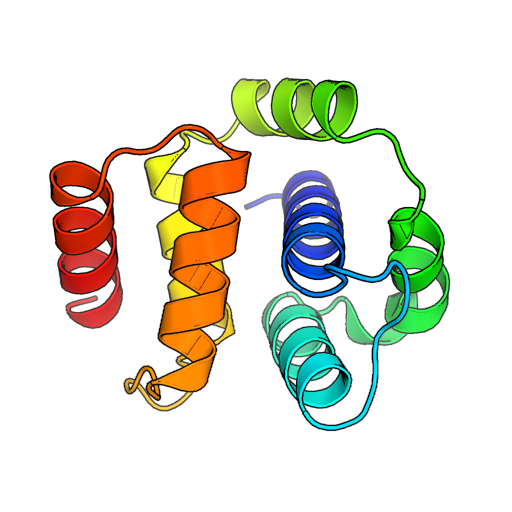A N 1
ATOM 626 C CA . GLY A 1 83 ? -5.788 -9.695 -12.587 1.00 67.56 83 GLY A CA 1
ATOM 627 C C . GLY A 1 83 ? -6.496 -10.496 -11.496 1.00 67.56 83 GLY A C 1
ATOM 628 O O . GLY A 1 83 ? -7.725 -10.513 -11.464 1.00 67.56 83 GLY A O 1
ATOM 629 N N . GLU A 1 84 ? -5.746 -11.145 -10.603 1.00 78.12 84 GLU A N 1
ATOM 630 C CA . GLU A 1 84 ? -6.275 -11.827 -9.430 1.00 78.12 84 GLU A CA 1
ATOM 631 C C . GLU A 1 84 ? -5.662 -11.214 -8.163 1.00 78.12 84 GLU A C 1
ATOM 633 O O . GLU A 1 84 ? -4.513 -10.786 -8.145 1.00 78.12 84 GLU A O 1
ATOM 638 N N . ILE A 1 85 ? -6.452 -11.139 -7.092 1.00 82.25 85 ILE A N 1
ATOM 639 C CA . ILE A 1 85 ? -5.965 -10.796 -5.753 1.00 82.25 85 ILE A CA 1
ATOM 640 C C . ILE A 1 85 ? -6.061 -12.076 -4.934 1.00 82.25 85 ILE A C 1
ATOM 642 O O . ILE A 1 85 ? -7.154 -12.569 -4.653 1.00 82.25 85 ILE A O 1
ATOM 646 N N . ALA A 1 86 ? -4.915 -12.639 -4.571 1.00 84.44 86 ALA A N 1
ATOM 647 C CA . ALA A 1 86 ? -4.850 -13.780 -3.674 1.00 84.44 86 ALA A CA 1
ATOM 648 C C . ALA A 1 86 ? -5.293 -13.378 -2.256 1.00 84.44 86 ALA A C 1
ATOM 650 O O . ALA A 1 86 ? -5.127 -12.230 -1.846 1.00 84.44 86 ALA A O 1
ATOM 651 N N . ASP A 1 87 ? -5.747 -14.346 -1.449 1.00 84.38 87 ASP A N 1
ATOM 652 C CA . ASP A 1 87 ? -6.194 -14.119 -0.058 1.00 84.38 87 ASP A CA 1
ATOM 653 C C . ASP A 1 87 ? -5.212 -13.265 0.768 1.00 84.38 87 ASP A C 1
ATOM 655 O O . ASP A 1 87 ? -5.601 -12.479 1.624 1.00 84.38 87 ASP A O 1
ATOM 659 N N . ARG A 1 88 ? -3.908 -13.402 0.509 1.00 79.69 88 ARG A N 1
ATOM 660 C CA . ARG A 1 88 ? -2.853 -12.666 1.221 1.00 79.69 88 ARG A CA 1
ATOM 661 C C . ARG A 1 88 ? -2.731 -11.210 0.786 1.00 79.69 88 ARG A C 1
ATOM 663 O O . ARG A 1 88 ? -2.442 -10.350 1.612 1.00 79.69 88 ARG A O 1
ATOM 670 N N . GLU A 1 89 ? -2.918 -10.948 -0.501 1.00 85.69 89 GLU A N 1
ATOM 671 C CA . GLU A 1 89 ? -2.958 -9.591 -1.042 1.00 85.69 89 GLU A CA 1
ATOM 672 C C . GLU A 1 89 ? -4.212 -8.882 -0.529 1.00 85.69 89 GLU A C 1
ATOM 674 O O . GLU A 1 89 ? -4.123 -7.728 -0.123 1.00 85.69 89 GLU A O 1
ATOM 679 N N . MET A 1 90 ? -5.332 -9.605 -0.411 1.00 89.12 90 MET A N 1
ATOM 680 C CA . MET A 1 90 ? -6.553 -9.089 0.209 1.00 89.12 90 MET A CA 1
ATOM 681 C C . MET A 1 90 ? -6.315 -8.646 1.655 1.00 89.12 90 MET A C 1
ATOM 683 O O . MET A 1 90 ? -6.596 -7.501 1.983 1.00 89.12 90 MET A O 1
ATOM 687 N N . VAL A 1 91 ? -5.698 -9.490 2.493 1.00 86.75 91 VAL A N 1
ATOM 688 C CA . VAL A 1 91 ? -5.366 -9.137 3.892 1.00 86.75 91 VAL A CA 1
ATOM 689 C C . VAL A 1 91 ? -4.522 -7.861 3.981 1.00 86.75 91 VAL A C 1
ATOM 691 O O . VAL A 1 91 ? -4.622 -7.094 4.936 1.00 86.75 91 VAL A O 1
ATOM 694 N N . LEU A 1 92 ? -3.657 -7.616 3.000 1.00 84.75 92 LEU A N 1
ATOM 695 C CA . LEU A 1 92 ? -2.847 -6.404 2.958 1.00 84.75 92 LEU A CA 1
ATOM 696 C C . LEU A 1 92 ? -3.627 -5.167 2.555 1.00 84.75 92 LEU A C 1
ATOM 698 O O . LEU A 1 92 ? -3.404 -4.096 3.116 1.00 84.75 92 LEU A O 1
ATOM 702 N N . LEU A 1 93 ? -4.527 -5.319 1.594 1.00 89.25 93 LEU A N 1
ATOM 703 C CA . LEU A 1 93 ? -5.425 -4.258 1.173 1.00 89.25 93 LEU A CA 1
ATOM 704 C C . LEU A 1 93 ? -6.422 -3.916 2.290 1.00 89.25 93 LEU A C 1
ATOM 706 O O . LEU A 1 93 ? -6.665 -2.737 2.518 1.00 89.25 93 LEU A O 1
ATOM 710 N N . GLU A 1 94 ? -6.888 -4.904 3.058 1.00 90.88 94 GLU A N 1
ATOM 711 C CA . GLU A 1 94 ? -7.686 -4.705 4.276 1.00 90.88 94 GLU A CA 1
ATOM 712 C C . GLU A 1 94 ? -6.897 -3.919 5.333 1.00 90.88 94 GLU A C 1
ATOM 714 O O . GLU A 1 94 ? -7.366 -2.907 5.841 1.00 90.88 94 GLU A O 1
ATOM 719 N N . ARG A 1 95 ? -5.640 -4.297 5.607 1.00 87.31 95 ARG A N 1
ATOM 720 C CA . ARG A 1 95 ? -4.774 -3.531 6.526 1.00 87.31 95 ARG A CA 1
ATOM 721 C C . ARG A 1 95 ? -4.534 -2.102 6.052 1.00 87.31 95 ARG A C 1
ATOM 723 O O . ARG A 1 95 ? -4.421 -1.188 6.866 1.00 87.31 95 ARG A O 1
ATOM 730 N N . LEU A 1 96 ? -4.400 -1.906 4.743 1.00 88.69 96 LEU A N 1
ATOM 731 C CA . LEU A 1 96 ? -4.279 -0.579 4.154 1.00 88.69 96 LEU A CA 1
ATOM 732 C C . LEU A 1 96 ? -5.572 0.223 4.355 1.00 88.69 96 LEU A C 1
ATOM 734 O O . LEU A 1 96 ? -5.493 1.388 4.741 1.00 88.69 96 LEU A O 1
ATOM 738 N N . ALA A 1 97 ? -6.732 -0.399 4.142 1.00 90.88 97 ALA A N 1
ATOM 739 C CA . ALA A 1 97 ? -8.048 0.189 4.373 1.00 90.88 97 ALA A CA 1
ATOM 740 C C . ALA A 1 97 ? -8.234 0.602 5.845 1.00 90.88 97 ALA A C 1
ATOM 742 O O . ALA A 1 97 ? -8.606 1.744 6.119 1.00 90.88 97 ALA A O 1
ATOM 743 N N . ASP A 1 98 ? -7.842 -0.256 6.789 1.00 89.00 98 ASP A N 1
ATOM 744 C CA . ASP A 1 98 ? -7.840 0.048 8.225 1.00 89.00 98 ASP A CA 1
ATOM 745 C C . ASP A 1 98 ? -6.970 1.270 8.546 1.00 89.00 98 ASP A C 1
ATOM 747 O O . ASP A 1 98 ? -7.358 2.163 9.303 1.00 89.00 98 ASP A O 1
ATOM 751 N N . VAL A 1 99 ? -5.776 1.326 7.950 1.00 86.00 99 VAL A N 1
ATOM 752 C CA . VAL A 1 99 ? -4.806 2.410 8.139 1.00 86.00 99 VAL A CA 1
ATOM 753 C C . VAL A 1 99 ? -5.350 3.758 7.661 1.00 86.00 99 VAL A C 1
ATOM 755 O O . VAL A 1 99 ? -5.077 4.781 8.293 1.00 86.00 99 VAL A O 1
ATOM 758 N N . ILE A 1 100 ? -6.112 3.776 6.567 1.00 87.50 100 ILE A N 1
ATOM 759 C CA . ILE A 1 100 ? -6.715 5.001 6.024 1.00 87.50 100 ILE A CA 1
ATOM 760 C C . ILE A 1 100 ? -8.113 5.291 6.591 1.00 87.50 100 ILE A C 1
ATOM 762 O O . ILE A 1 100 ? -8.666 6.353 6.311 1.00 87.50 100 ILE A O 1
ATOM 766 N N . GLY A 1 101 ? -8.664 4.389 7.409 1.00 88.38 101 GLY A N 1
ATOM 767 C CA . GLY A 1 101 ? -9.978 4.534 8.034 1.00 88.38 101 GLY A CA 1
ATOM 768 C C . GLY A 1 101 ? -11.157 4.292 7.090 1.00 88.38 101 GLY A C 1
ATOM 769 O O . GLY A 1 101 ? -12.206 4.905 7.280 1.00 88.38 101 GLY A O 1
ATOM 770 N N . MET A 1 102 ? -10.975 3.442 6.081 1.00 92.81 102 MET A N 1
ATOM 771 C CA . MET A 1 102 ? -12.024 3.009 5.155 1.00 92.81 102 MET A CA 1
ATOM 772 C C . MET A 1 102 ? -12.842 1.872 5.778 1.00 92.81 102 MET A C 1
ATOM 774 O O . MET A 1 102 ? -12.277 0.997 6.429 1.00 92.81 102 MET A O 1
ATOM 778 N N . ASP A 1 103 ? -14.163 1.892 5.600 1.00 93.38 103 ASP A N 1
ATOM 779 C CA . ASP A 1 103 ? -15.037 0.824 6.095 1.00 93.38 103 ASP A CA 1
ATOM 780 C C . ASP A 1 103 ? -15.124 -0.375 5.133 1.00 93.38 103 ASP A C 1
ATOM 782 O O . ASP A 1 103 ? -14.803 -0.267 3.951 1.00 93.38 103 ASP A O 1
ATOM 786 N N . ASP A 1 104 ? -15.569 -1.528 5.646 1.00 91.44 104 ASP A N 1
ATOM 787 C CA . ASP A 1 104 ? -15.611 -2.793 4.897 1.00 91.44 104 ASP A CA 1
ATOM 788 C C . ASP A 1 104 ? -16.503 -2.733 3.641 1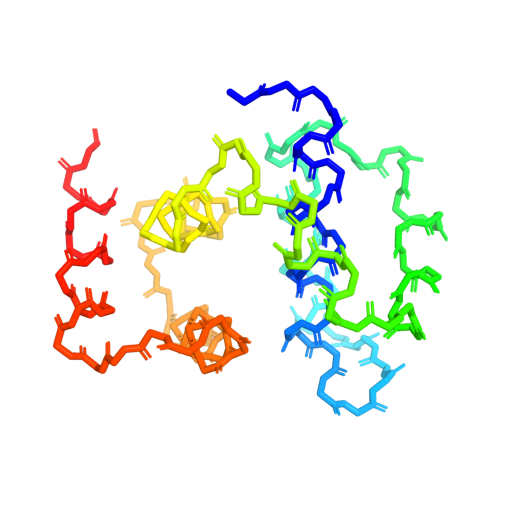.00 91.44 104 ASP A C 1
ATOM 790 O O . ASP A 1 104 ? -16.195 -3.369 2.628 1.00 91.44 104 ASP A O 1
ATOM 794 N N . GLU A 1 105 ? -17.623 -1.997 3.690 1.00 92.56 105 GLU A N 1
ATOM 795 C CA . GLU A 1 105 ? -18.541 -1.880 2.547 1.00 92.56 105 GLU A CA 1
ATOM 796 C C . GLU A 1 105 ? -17.901 -1.045 1.434 1.00 92.56 105 GLU A C 1
ATOM 798 O O . GLU A 1 105 ? -17.958 -1.411 0.254 1.00 92.56 105 GLU A O 1
ATOM 803 N N . GLU A 1 106 ? -17.264 0.062 1.809 1.00 93.50 106 GLU A N 1
ATOM 804 C CA . GLU A 1 106 ? -16.512 0.910 0.900 1.00 93.50 106 GLU A CA 1
ATOM 805 C C . GLU A 1 106 ? -15.309 0.175 0.308 1.00 93.50 106 GLU A C 1
ATOM 807 O O . GLU A 1 106 ? -15.134 0.185 -0.913 1.00 93.50 106 GLU A O 1
ATOM 812 N N . PHE A 1 107 ? -14.542 -0.522 1.144 1.00 93.69 107 PHE A N 1
ATOM 813 C CA . PHE A 1 107 ? -13.402 -1.331 0.735 1.00 93.69 107 PHE A CA 1
ATOM 814 C C . PHE A 1 107 ? -13.793 -2.377 -0.309 1.00 93.69 107 PHE A C 1
ATOM 816 O O . PHE A 1 107 ? -13.217 -2.404 -1.399 1.00 93.69 107 PHE A O 1
ATOM 823 N N . SER A 1 108 ? -14.814 -3.192 -0.020 1.00 92.50 108 SER A N 1
ATOM 824 C CA . SER A 1 108 ? -15.274 -4.236 -0.942 1.00 92.50 108 SER A CA 1
ATOM 825 C C . SER A 1 108 ? -15.651 -3.655 -2.304 1.00 92.50 108 SER A C 1
ATOM 827 O O . SER A 1 108 ? -15.285 -4.214 -3.336 1.00 92.50 108 SER A O 1
ATOM 829 N N . ARG A 1 109 ? -16.341 -2.508 -2.319 1.00 93.88 109 ARG A N 1
ATOM 830 C CA . ARG A 1 109 ? -16.715 -1.820 -3.559 1.00 93.88 109 ARG A CA 1
ATOM 831 C C . ARG A 1 109 ? -15.486 -1.354 -4.345 1.00 93.88 109 ARG A C 1
ATOM 833 O O . ARG A 1 109 ? -15.442 -1.546 -5.556 1.00 93.88 109 ARG A O 1
ATOM 840 N N . VAL A 1 110 ? -14.504 -0.750 -3.677 1.00 93.06 110 VAL A N 1
ATOM 841 C CA . VAL A 1 110 ? -13.283 -0.243 -4.326 1.00 93.06 110 VAL A CA 1
ATOM 842 C C . VAL A 1 110 ? -12.473 -1.381 -4.947 1.00 93.06 110 VAL A C 1
ATOM 844 O O . VAL A 1 110 ? -11.984 -1.242 -6.068 1.00 93.06 110 VAL A O 1
ATOM 847 N N . ILE A 1 111 ? -12.356 -2.518 -4.256 1.00 91.12 111 ILE A N 1
ATOM 848 C CA . ILE A 1 111 ? -11.656 -3.694 -4.783 1.00 91.12 111 ILE A CA 1
ATOM 849 C C . ILE A 1 111 ? -12.363 -4.264 -6.016 1.00 91.12 111 ILE A C 1
ATOM 851 O O . ILE A 1 111 ? -11.707 -4.507 -7.030 1.00 91.12 111 ILE A O 1
ATOM 855 N N . ASP A 1 112 ? -13.688 -4.419 -5.966 1.00 89.12 112 ASP A N 1
ATOM 856 C CA . ASP A 1 112 ? -14.469 -4.910 -7.106 1.00 89.12 112 ASP A CA 1
ATOM 857 C C . ASP A 1 112 ? -14.322 -3.997 -8.337 1.00 89.12 112 ASP A C 1
ATOM 859 O O . ASP A 1 112 ? -14.157 -4.475 -9.462 1.00 89.12 112 ASP A O 1
ATOM 863 N N . GLU A 1 113 ? -14.344 -2.676 -8.138 1.00 89.12 113 GLU A N 1
ATOM 864 C CA . GLU A 1 113 ? -14.155 -1.690 -9.210 1.00 89.12 113 GLU A CA 1
ATOM 865 C C . GLU A 1 113 ? -12.728 -1.713 -9.784 1.00 89.12 113 GLU A C 1
ATOM 867 O O . GLU A 1 113 ? -12.547 -1.626 -11.005 1.00 89.12 113 GLU A O 1
ATOM 872 N N . ALA A 1 114 ? -11.714 -1.870 -8.927 1.00 85.94 114 ALA A N 1
ATOM 873 C CA . ALA A 1 114 ? -10.317 -1.955 -9.343 1.00 85.94 114 ALA A CA 1
ATOM 874 C C . ALA A 1 114 ? -10.044 -3.212 -10.187 1.00 85.94 114 ALA A C 1
ATOM 876 O O . ALA A 1 114 ? -9.336 -3.131 -11.188 1.00 85.94 114 ALA A O 1
ATOM 877 N N . LEU A 1 115 ? -10.641 -4.352 -9.825 1.00 80.38 115 LEU A N 1
ATOM 878 C CA . LEU A 1 115 ? -10.505 -5.623 -10.549 1.00 80.38 115 LEU A CA 1
ATOM 879 C C . LEU A 1 115 ? -11.300 -5.684 -11.862 1.00 80.38 115 LEU A C 1
ATOM 881 O O . LEU A 1 115 ? -11.005 -6.506 -12.729 1.00 80.38 115 LEU A O 1
ATOM 885 N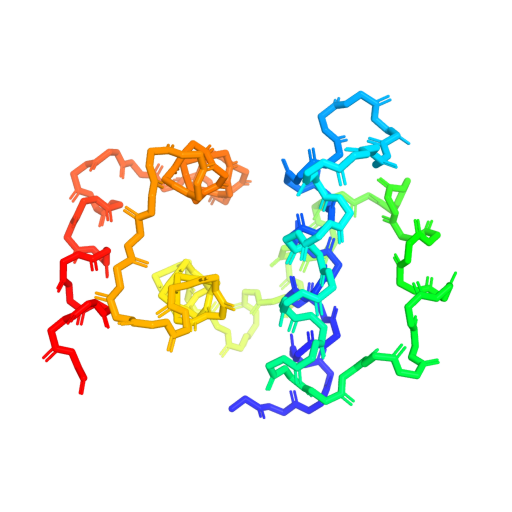 N . ALA A 1 116 ? -12.323 -4.843 -12.016 1.00 81.19 116 ALA A N 1
ATOM 886 C CA . ALA A 1 116 ? -13.145 -4.782 -13.223 1.00 81.19 116 ALA A CA 1
ATOM 887 C C . ALA A 1 116 ? -12.571 -3.873 -14.332 1.00 81.19 116 ALA A C 1
ATOM 889 O O . ALA A 1 116 ? -13.158 -3.814 -15.420 1.00 81.19 116 ALA A O 1
ATOM 890 N N . SER A 1 117 ? -11.480 -3.149 -14.052 1.00 65.25 117 SER A N 1
ATOM 891 C CA . SER A 1 117 ? -10.850 -2.149 -14.934 1.00 65.25 117 SER A CA 1
ATOM 892 C C . SER A 1 117 ? -9.787 -2.740 -15.861 1.00 65.25 117 SER A C 1
ATOM 894 O O . SER A 1 117 ? -9.719 -2.277 -17.026 1.00 65.25 117 SER A O 1
#

Sequence (117 aa):
MRDEEKVLLCKLVIKAVAADHEIQGEEADLVDRVLLHYGMADKRLELLKSVNDPLEPLLAELAESQSPEEIVAAAALAVGIDGEIADREMVLLERLADVIGMDDEEFSRVIDEALAS

Secondary structure (DSSP, 8-state):
--HHHHHHHHHHHHHHH-TTS---THHHHHHHHHHHHTT-GGGHHHHGGGGGS-HHHHHHHHHTT--HHHHHHHHHHHH-TTS---HHHHHHHHHHHHHHT--HHHHHHHHHHHHT-

pLDDT: mean 86.57, std 6.12, range [65.25, 93.88]